Protein AF-A0A645GF84-F1 (afdb_monomer_lite)

Structure (mmCIF, N/CA/C/O backbone):
data_AF-A0A645GF84-F1
#
_entry.id   AF-A0A645GF84-F1
#
loop_
_atom_site.group_PDB
_atom_site.id
_atom_site.type_symbol
_atom_site.label_atom_id
_atom_site.label_alt_id
_atom_site.label_comp_id
_atom_site.label_asym_id
_atom_site.label_entity_id
_atom_site.label_seq_id
_atom_site.pdb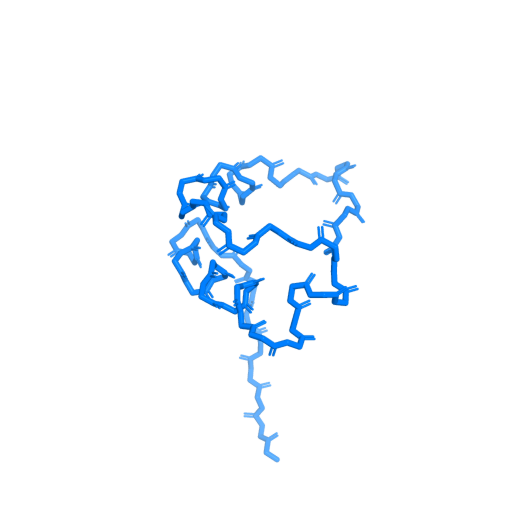x_PDB_ins_code
_atom_site.Cartn_x
_atom_site.Cartn_y
_atom_site.Cartn_z
_atom_site.occupancy
_atom_site.B_iso_or_equiv
_atom_site.auth_seq_id
_atom_site.auth_comp_id
_atom_site.auth_asym_id
_atom_site.auth_atom_id
_atom_site.pdbx_PDB_model_num
ATOM 1 N N . MET A 1 1 ? 1.218 -23.802 -5.951 1.00 66.88 1 MET A N 1
ATOM 2 C CA . MET A 1 1 ? 0.140 -22.863 -6.308 1.00 66.88 1 MET A CA 1
ATOM 3 C C . MET A 1 1 ? 0.822 -21.713 -6.996 1.00 66.88 1 MET A C 1
ATOM 5 O O . MET A 1 1 ? 1.675 -21.093 -6.372 1.00 66.88 1 MET A O 1
ATOM 9 N N . ASP A 1 2 ? 0.524 -21.515 -8.273 1.00 84.94 2 ASP A N 1
ATOM 10 C CA . ASP A 1 2 ? 1.245 -20.546 -9.092 1.00 84.94 2 ASP A CA 1
ATOM 11 C C . ASP A 1 2 ? 0.486 -19.225 -9.037 1.00 84.94 2 ASP A C 1
ATOM 13 O O . ASP A 1 2 ? -0.572 -19.066 -9.644 1.00 84.94 2 ASP A O 1
ATOM 17 N N . PHE A 1 3 ? 0.997 -18.300 -8.227 1.00 85.06 3 PHE A N 1
ATOM 18 C CA . PHE A 1 3 ? 0.464 -16.950 -8.125 1.00 85.06 3 PHE A CA 1
ATOM 19 C C . PHE A 1 3 ? 1.270 -16.026 -9.029 1.00 85.06 3 PHE A C 1
ATOM 21 O O . PHE A 1 3 ? 2.490 -15.933 -8.903 1.00 85.06 3 PHE A O 1
ATOM 28 N N . LEU A 1 4 ? 0.578 -15.308 -9.909 1.00 88.44 4 LEU A N 1
ATOM 29 C CA . LEU A 1 4 ? 1.156 -14.190 -10.640 1.00 88.44 4 LEU A CA 1
ATOM 30 C C . LEU A 1 4 ? 0.817 -12.899 -9.891 1.00 88.44 4 LEU A C 1
ATOM 32 O O . LEU A 1 4 ? -0.327 -12.448 -9.917 1.00 88.44 4 LEU A O 1
ATOM 36 N N . ILE A 1 5 ? 1.807 -12.312 -9.221 1.00 88.19 5 ILE A N 1
ATOM 37 C CA . ILE A 1 5 ? 1.668 -10.986 -8.610 1.00 88.19 5 ILE A CA 1
ATOM 38 C C . ILE A 1 5 ? 2.039 -9.950 -9.669 1.00 88.19 5 ILE A C 1
ATOM 40 O O . ILE A 1 5 ? 3.181 -9.910 -10.127 1.00 88.19 5 ILE A O 1
ATOM 44 N N . ARG A 1 6 ? 1.065 -9.129 -10.073 1.00 91.69 6 ARG A N 1
ATOM 45 C CA . ARG A 1 6 ? 1.291 -8.009 -10.995 1.00 91.69 6 ARG A CA 1
ATOM 46 C C . ARG A 1 6 ? 1.659 -6.724 -10.237 1.00 91.69 6 ARG A C 1
ATOM 48 O O . ARG A 1 6 ? 1.320 -6.610 -9.058 1.00 91.69 6 ARG A O 1
ATOM 55 N N . PRO A 1 7 ? 2.300 -5.745 -10.900 1.00 88.62 7 PRO A N 1
ATOM 56 C CA . PRO A 1 7 ? 2.490 -4.411 -10.338 1.00 88.62 7 PRO A CA 1
ATOM 57 C C . PRO A 1 7 ? 1.164 -3.728 -9.976 1.00 88.62 7 PRO A C 1
ATOM 59 O O . PRO A 1 7 ? 0.116 -4.035 -10.553 1.00 88.62 7 PRO A O 1
ATOM 62 N N . ILE A 1 8 ? 1.241 -2.790 -9.031 1.00 89.00 8 ILE A N 1
ATOM 63 C CA . ILE A 1 8 ? 0.120 -1.942 -8.617 1.00 89.00 8 ILE A CA 1
ATOM 64 C C . ILE A 1 8 ? -0.231 -0.972 -9.751 1.00 89.00 8 ILE A C 1
ATOM 66 O O . ILE A 1 8 ? 0.647 -0.360 -10.356 1.00 89.00 8 ILE A O 1
ATOM 70 N N . GLU A 1 9 ? -1.525 -0.808 -9.995 1.00 91.31 9 GLU A N 1
ATOM 71 C CA . GLU A 1 9 ? -2.100 0.148 -10.934 1.00 91.31 9 GLU A CA 1
ATOM 72 C C . GLU A 1 9 ? -2.943 1.195 -10.193 1.00 91.31 9 GLU A C 1
ATOM 74 O O . GLU A 1 9 ? -3.430 0.967 -9.086 1.00 91.31 9 GLU A O 1
ATOM 79 N N . ILE A 1 10 ? -3.173 2.349 -10.828 1.00 88.88 10 ILE A N 1
ATOM 80 C CA . ILE A 1 10 ? -3.950 3.468 -10.254 1.00 88.88 10 ILE A CA 1
ATOM 81 C C . ILE A 1 10 ? -5.354 3.024 -9.794 1.00 88.88 10 ILE A C 1
ATOM 83 O O . ILE A 1 10 ? -5.877 3.542 -8.811 1.00 88.88 10 ILE A O 1
ATOM 87 N N . GLY A 1 11 ? -5.951 2.029 -10.460 1.00 91.88 11 GLY A N 1
ATOM 88 C CA . GLY A 1 11 ? -7.267 1.482 -10.108 1.00 91.88 11 GLY A CA 1
ATOM 89 C C . GLY A 1 11 ? -7.301 0.603 -8.851 1.00 91.88 11 GLY A C 1
ATOM 90 O O . GLY A 1 11 ? -8.385 0.276 -8.369 1.00 91.88 11 GLY A O 1
ATOM 91 N N . ASP A 1 12 ? -6.150 0.232 -8.287 1.00 94.25 12 ASP A N 1
ATOM 92 C CA . ASP A 1 12 ? -6.077 -0.710 -7.163 1.00 94.25 12 ASP A CA 1
ATOM 93 C C . ASP A 1 12 ? -6.353 -0.063 -5.798 1.00 94.25 12 ASP A C 1
ATOM 95 O O . ASP A 1 12 ? -6.432 -0.763 -4.783 1.00 94.25 12 ASP A O 1
ATOM 99 N N . GLY A 1 13 ? -6.543 1.261 -5.751 1.00 94.94 13 GLY A N 1
ATOM 100 C CA . GLY A 1 13 ? -6.700 2.027 -4.511 1.00 94.94 13 GLY A CA 1
ATOM 101 C C . GLY A 1 13 ? -7.770 1.471 -3.569 1.00 94.94 13 GLY A C 1
ATOM 102 O O . GLY A 1 13 ? -7.557 1.419 -2.355 1.00 94.94 13 GLY A O 1
ATOM 103 N N . LYS A 1 14 ? -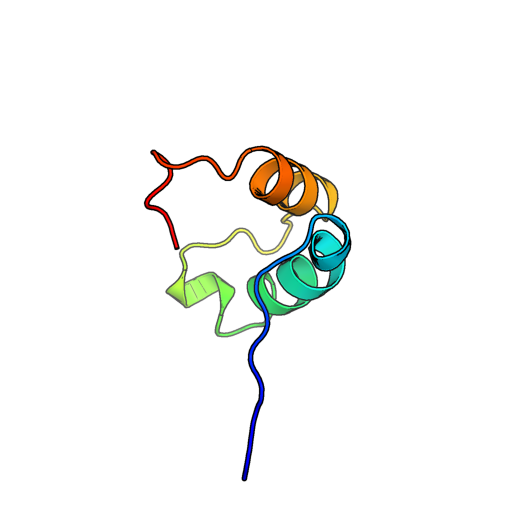8.892 0.974 -4.110 1.00 95.69 14 LYS A N 1
ATOM 104 C CA . LYS A 1 14 ? -9.960 0.361 -3.305 1.00 95.69 14 LYS A CA 1
ATOM 105 C C . LYS A 1 14 ? -9.514 -0.943 -2.635 1.00 95.69 14 LYS A C 1
ATOM 107 O O . LYS A 1 14 ? -9.699 -1.082 -1.430 1.00 95.69 14 LYS A O 1
ATOM 112 N N . GLY A 1 15 ? -8.913 -1.866 -3.386 1.00 95.38 15 GLY A N 1
ATOM 113 C CA . GLY A 1 15 ? -8.463 -3.154 -2.844 1.00 95.38 15 GLY A CA 1
ATOM 114 C C . GLY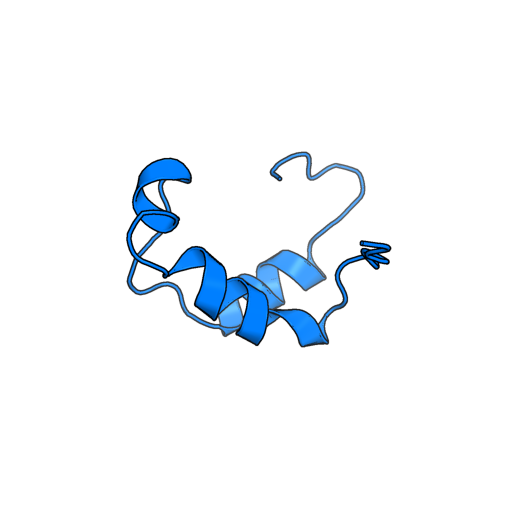 A 1 15 ? -7.333 -2.984 -1.827 1.00 95.38 15 GLY A C 1
ATOM 115 O O . GLY A 1 15 ? -7.334 -3.615 -0.772 1.00 95.38 15 GLY A O 1
ATOM 116 N N . ILE A 1 16 ? -6.417 -2.048 -2.092 1.00 94.25 16 ILE A N 1
ATOM 117 C CA . ILE A 1 16 ? -5.356 -1.677 -1.152 1.00 94.25 16 ILE A CA 1
ATOM 118 C C . ILE A 1 16 ? -5.947 -1.067 0.127 1.00 94.25 16 ILE A C 1
ATOM 120 O O . ILE A 1 16 ? -5.514 -1.419 1.221 1.00 94.25 16 ILE A O 1
ATOM 124 N N . ASN A 1 17 ? -6.961 -0.199 0.024 1.00 95.75 17 ASN A N 1
ATOM 125 C CA . ASN A 1 17 ? -7.646 0.354 1.199 1.00 95.75 17 ASN A CA 1
ATOM 126 C C . ASN A 1 17 ? -8.354 -0.709 2.036 1.00 95.75 17 ASN A C 1
ATOM 128 O O . ASN A 1 17 ? -8.290 -0.650 3.260 1.00 95.75 17 ASN A O 1
ATOM 132 N N . GLU A 1 18 ? -9.002 -1.680 1.397 1.00 96.06 18 GLU A N 1
ATOM 133 C CA . GLU A 1 18 ? -9.639 -2.787 2.107 1.00 96.06 18 GLU A CA 1
ATOM 134 C C . GLU A 1 18 ? -8.600 -3.590 2.892 1.00 96.06 18 GLU A C 1
ATOM 136 O O . GLU A 1 18 ? -8.777 -3.780 4.093 1.00 96.06 18 GLU A O 1
ATOM 141 N N . LEU A 1 19 ? -7.483 -3.966 2.257 1.00 94.75 19 LEU A N 1
ATOM 142 C CA . LEU A 1 19 ? -6.400 -4.723 2.891 1.00 94.75 19 LEU A CA 1
ATOM 143 C C . LEU A 1 19 ? -5.748 -3.955 4.046 1.00 94.75 19 LEU A C 1
ATOM 145 O O . LEU A 1 19 ? -5.600 -4.492 5.141 1.00 94.75 19 LEU A O 1
ATOM 149 N N . ARG A 1 20 ? -5.404 -2.681 3.834 1.00 94.38 20 ARG A N 1
ATOM 150 C CA . ARG A 1 20 ? -4.734 -1.837 4.838 1.00 94.38 20 ARG A CA 1
ATOM 151 C C . ARG A 1 20 ? -5.597 -1.527 6.054 1.00 94.38 20 ARG A C 1
ATOM 153 O O . ARG A 1 20 ? -5.048 -1.120 7.068 1.00 94.38 20 ARG A O 1
ATOM 160 N N . ARG A 1 21 ? -6.918 -1.712 5.972 1.00 95.00 21 ARG A N 1
ATOM 161 C CA . ARG A 1 21 ? -7.868 -1.514 7.080 1.00 95.00 21 ARG A CA 1
ATOM 162 C C . ARG A 1 21 ? -8.295 -2.819 7.750 1.00 95.00 21 ARG A C 1
ATOM 164 O O . ARG A 1 21 ? -9.069 -2.770 8.707 1.00 95.00 21 ARG A O 1
ATOM 171 N N . MET A 1 22 ? -7.825 -3.971 7.266 1.00 96.06 22 MET A N 1
ATOM 172 C CA . MET A 1 22 ? -8.119 -5.254 7.901 1.00 96.06 22 MET A CA 1
ATOM 173 C C . MET A 1 22 ? -7.525 -5.291 9.317 1.00 96.06 22 MET A C 1
ATOM 175 O O . MET A 1 22 ? -6.364 -4.905 9.491 1.00 96.06 22 MET A O 1
ATOM 179 N N . PRO A 1 23 ? -8.280 -5.778 10.322 1.00 95.25 23 PRO A N 1
ATOM 180 C CA . PRO A 1 23 ? -7.732 -6.046 11.646 1.00 95.25 23 PRO A CA 1
ATOM 181 C C . PRO A 1 23 ? -6.535 -6.997 11.564 1.00 95.25 23 PRO A C 1
ATOM 183 O O . PRO A 1 23 ? -6.559 -7.982 10.827 1.00 95.25 23 PRO A O 1
ATOM 186 N N . GLY A 1 24 ? -5.484 -6.693 12.308 1.00 94.88 24 GLY A N 1
ATOM 187 C CA . GLY A 1 24 ? -4.176 -7.337 12.239 1.00 94.88 24 GLY A CA 1
ATOM 188 C C . GLY A 1 24 ? -3.245 -6.772 11.161 1.00 94.88 24 GLY A C 1
ATOM 189 O O . GLY A 1 24 ? -2.036 -6.950 11.277 1.00 94.88 24 GLY A O 1
ATOM 190 N N . VAL A 1 25 ? -3.740 -6.090 10.124 1.00 95.56 25 VAL A N 1
ATOM 191 C CA . VAL A 1 25 ? -2.873 -5.454 9.117 1.00 95.56 25 VAL A CA 1
ATOM 192 C C . VAL A 1 25 ? -2.531 -4.037 9.542 1.00 95.56 25 VAL A C 1
ATOM 194 O O . VAL A 1 25 ? -1.348 -3.710 9.652 1.00 95.56 25 VAL A O 1
ATOM 197 N N . PHE A 1 26 ? -3.542 -3.202 9.805 1.00 94.62 26 PHE A N 1
ATOM 198 C CA . PHE A 1 26 ? -3.319 -1.784 10.098 1.00 94.62 26 PHE A CA 1
ATOM 199 C C . PHE A 1 26 ? -2.464 -1.590 11.358 1.00 94.62 26 PHE A C 1
ATOM 201 O O . PHE A 1 26 ? -1.639 -0.687 11.406 1.00 94.62 26 PHE A O 1
ATOM 208 N N . GLU A 1 27 ? -2.592 -2.462 12.355 1.00 95.19 27 GLU A N 1
ATOM 209 C CA . GLU A 1 27 ? -1.815 -2.430 13.594 1.00 95.19 27 GLU A CA 1
ATOM 210 C C . GLU A 1 27 ? -0.324 -2.667 13.327 1.00 95.19 27 GLU A C 1
ATOM 212 O O . GLU A 1 27 ? 0.524 -2.037 13.956 1.00 95.19 27 GLU A O 1
ATOM 217 N N . ASN A 1 28 ? -0.002 -3.534 12.361 1.00 95.38 28 ASN A N 1
ATOM 218 C CA . ASN A 1 28 ? 1.372 -3.896 12.016 1.00 95.38 28 ASN A CA 1
ATOM 219 C C . ASN A 1 28 ? 2.046 -2.880 11.088 1.00 95.38 28 ASN A C 1
ATOM 221 O O . ASN A 1 28 ? 3.266 -2.739 11.125 1.00 95.38 28 ASN A O 1
ATOM 225 N N . ILE A 1 29 ? 1.269 -2.158 10.277 1.00 92.19 29 ILE A N 1
ATOM 226 C CA . ILE A 1 29 ? 1.789 -1.112 9.380 1.00 92.19 29 ILE A CA 1
ATOM 227 C C . ILE A 1 29 ? 1.630 0.304 9.952 1.00 92.19 29 ILE A C 1
ATOM 229 O O . ILE A 1 29 ? 1.876 1.277 9.243 1.00 92.19 29 ILE A O 1
ATOM 233 N N . LEU A 1 30 ? 1.181 0.431 11.210 1.00 93.44 30 LEU A N 1
ATOM 234 C CA . LEU A 1 30 ? 0.801 1.708 11.837 1.00 93.44 30 LEU A CA 1
ATOM 235 C C . LEU A 1 30 ? -0.207 2.504 10.980 1.00 93.44 30 LEU A C 1
ATOM 237 O O . LEU A 1 30 ? 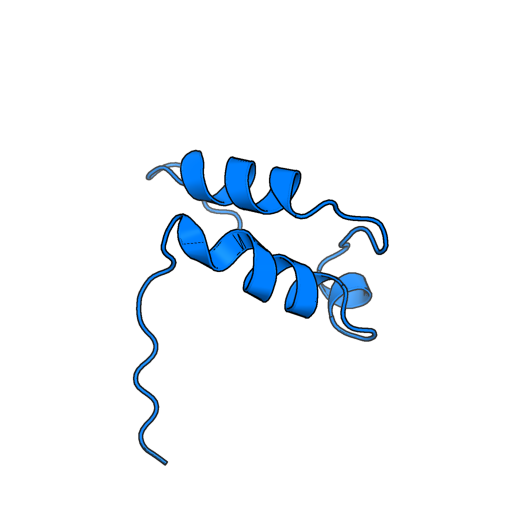-0.168 3.732 10.893 1.00 93.44 30 LEU A O 1
ATOM 241 N N . GLY A 1 31 ? -1.098 1.771 10.316 1.00 90.62 31 GLY A N 1
ATOM 242 C CA . GLY A 1 31 ? -2.136 2.271 9.433 1.00 90.62 31 GLY A CA 1
ATOM 243 C C . GLY A 1 31 ? -3.301 2.896 10.194 1.00 90.62 31 GLY A C 1
ATOM 244 O O . GLY A 1 31 ? -3.516 2.663 11.383 1.00 90.62 31 GLY A O 1
ATOM 245 N N . ILE A 1 32 ? -4.085 3.700 9.479 1.00 93.19 32 ILE A N 1
ATOM 246 C CA . ILE A 1 32 ? -5.234 4.413 10.035 1.00 93.19 32 ILE A CA 1
ATOM 247 C C . ILE A 1 32 ? -6.505 3.594 9.747 1.00 93.19 32 ILE A C 1
ATOM 249 O O . ILE A 1 32 ? -6.870 3.440 8.582 1.00 93.19 32 ILE A O 1
ATOM 253 N N . PRO A 1 33 ? -7.263 3.127 10.758 1.00 91.62 33 PRO A N 1
ATOM 254 C CA . PRO A 1 33 ? -8.490 2.344 10.532 1.00 91.62 33 PRO A CA 1
ATOM 255 C C . PRO A 1 33 ? -9.562 3.071 9.707 1.00 91.62 33 PRO A C 1
ATOM 257 O O . PRO A 1 33 ? -10.416 2.449 9.069 1.00 91.62 33 PRO A O 1
ATOM 260 N N . SER A 1 34 ? -9.532 4.405 9.735 1.00 93.75 34 SER A N 1
ATOM 261 C CA . SER A 1 34 ? -10.417 5.311 9.000 1.00 93.75 34 SER A CA 1
ATOM 262 C C . SER A 1 34 ? -9.824 5.836 7.682 1.00 93.75 34 SER A C 1
ATOM 264 O O . SER A 1 34 ? -10.379 6.777 7.106 1.00 93.75 34 SER A O 1
ATOM 266 N N . GLU A 1 35 ? -8.724 5.247 7.191 1.00 92.75 35 GLU A N 1
ATOM 267 C CA . GLU A 1 35 ? -8.073 5.612 5.924 1.00 92.75 35 GLU A CA 1
ATOM 268 C C . GLU A 1 35 ? -9.093 5.654 4.774 1.00 92.75 35 GLU A C 1
ATOM 270 O O . GLU A 1 35 ? -9.893 4.735 4.573 1.00 92.75 35 GLU A O 1
ATOM 275 N N . ARG A 1 36 ? -9.092 6.753 4.013 1.00 95.19 36 ARG A N 1
ATOM 276 C CA . ARG A 1 36 ? -10.015 6.962 2.890 1.00 95.19 36 ARG A CA 1
ATOM 277 C C . ARG A 1 36 ? -9.432 6.353 1.620 1.00 95.19 36 ARG A C 1
ATOM 279 O O . ARG A 1 36 ? -8.243 6.513 1.371 1.00 95.19 36 ARG A O 1
ATOM 286 N N . VAL A 1 37 ? -10.291 5.788 0.768 1.00 95.62 37 VAL A N 1
ATOM 287 C CA . VAL A 1 37 ? -9.895 5.242 -0.547 1.00 95.62 37 VAL A CA 1
ATOM 288 C C . VAL A 1 37 ? -9.088 6.257 -1.359 1.00 95.62 37 VAL A C 1
ATOM 290 O O . VAL A 1 37 ? -8.009 5.926 -1.834 1.00 95.62 3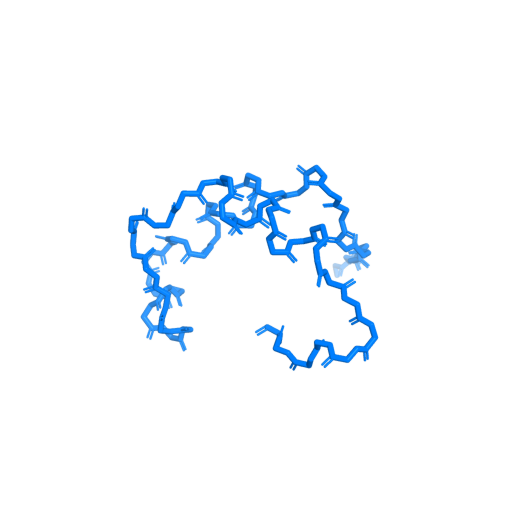7 VAL A O 1
ATOM 293 N N . LYS A 1 38 ? -9.542 7.517 -1.403 1.00 95.06 38 LYS A N 1
ATOM 294 C CA . LYS A 1 38 ? -8.835 8.606 -2.089 1.00 95.06 38 LYS A CA 1
ATOM 295 C C . LYS A 1 38 ? -7.384 8.784 -1.624 1.00 95.06 38 LYS A C 1
ATOM 297 O O . LYS A 1 38 ? -6.521 9.046 -2.443 1.00 95.06 38 LYS A O 1
ATOM 302 N N . GLY A 1 39 ? -7.095 8.605 -0.332 1.00 93.06 39 GLY A N 1
ATOM 303 C CA . GLY A 1 39 ? -5.723 8.711 0.174 1.00 93.06 39 GLY A CA 1
ATOM 304 C C . GLY A 1 39 ? -4.802 7.635 -0.405 1.00 93.06 39 GLY A C 1
ATOM 305 O O . GLY A 1 39 ? -3.641 7.913 -0.688 1.00 93.06 39 GLY A O 1
ATOM 306 N N . ASN A 1 40 ? -5.336 6.436 -0.648 1.00 92.31 40 ASN A N 1
ATOM 307 C CA . ASN A 1 40 ? -4.591 5.359 -1.294 1.00 92.31 40 ASN A CA 1
ATOM 308 C C . ASN A 1 40 ? -4.479 5.560 -2.805 1.00 92.31 40 ASN A C 1
ATOM 310 O O . ASN A 1 40 ? -3.423 5.294 -3.363 1.00 92.31 40 ASN A O 1
ATOM 314 N N . GLU A 1 41 ? -5.519 6.069 -3.466 1.00 93.69 41 GLU A N 1
ATOM 315 C CA . GLU A 1 41 ? -5.433 6.463 -4.879 1.00 93.69 41 GLU A CA 1
ATOM 316 C C . GLU A 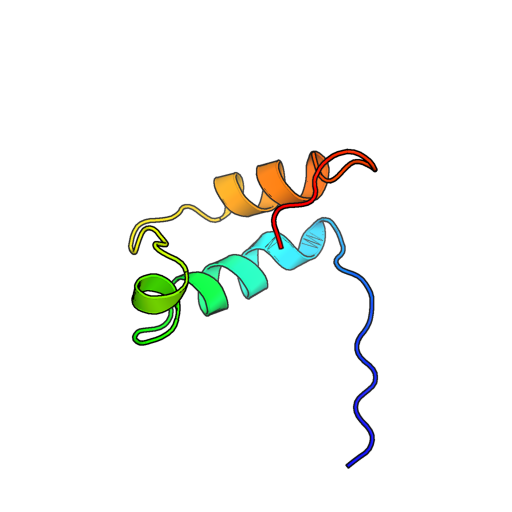1 41 ? -4.364 7.545 -5.080 1.00 93.69 41 GLU A C 1
ATOM 318 O O . GLU A 1 41 ? -3.471 7.382 -5.909 1.00 93.69 41 GLU A O 1
ATOM 323 N N . ASP A 1 42 ? -4.387 8.594 -4.254 1.00 92.62 42 ASP A N 1
ATOM 324 C CA . ASP A 1 42 ? -3.392 9.665 -4.266 1.00 92.62 42 ASP A CA 1
ATOM 325 C C . ASP A 1 42 ? -1.986 9.107 -3.962 1.00 92.62 42 ASP A C 1
ATOM 327 O O . ASP A 1 42 ? -1.016 9.484 -4.619 1.00 92.62 42 ASP A O 1
ATOM 331 N N . PHE A 1 43 ? -1.850 8.173 -3.012 1.00 89.06 43 PHE A N 1
ATOM 332 C CA . PHE A 1 43 ? -0.580 7.494 -2.727 1.00 89.06 43 PHE A CA 1
ATOM 333 C C . PHE A 1 43 ? -0.036 6.751 -3.953 1.00 89.06 43 PHE A C 1
ATOM 335 O O . PHE A 1 43 ? 1.140 6.901 -4.279 1.00 89.06 43 PHE A O 1
ATOM 342 N N . ILE A 1 44 ? -0.887 5.994 -4.651 1.00 90.81 44 ILE A N 1
ATOM 343 C CA . ILE A 1 44 ? -0.494 5.220 -5.833 1.00 90.81 44 ILE A CA 1
ATOM 344 C C . ILE A 1 44 ? -0.114 6.140 -6.993 1.00 90.81 44 ILE A C 1
ATOM 346 O O . ILE A 1 44 ? 0.892 5.907 -7.656 1.00 90.81 44 ILE A O 1
ATOM 350 N N . MET A 1 45 ? -0.875 7.212 -7.223 1.00 90.50 45 MET A N 1
ATOM 351 C CA . MET A 1 45 ? -0.566 8.181 -8.281 1.00 90.50 45 MET A CA 1
ATOM 352 C C . MET A 1 45 ? 0.779 8.884 -8.066 1.00 90.50 45 MET A C 1
ATOM 354 O O . MET A 1 45 ? 1.422 9.277 -9.034 1.00 90.50 45 MET A O 1
ATOM 358 N N . ASN A 1 46 ? 1.202 9.043 -6.810 1.00 88.69 46 ASN A N 1
ATOM 359 C CA . ASN A 1 46 ? 2.451 9.708 -6.442 1.00 88.69 46 ASN A CA 1
ATOM 360 C C . ASN A 1 46 ? 3.584 8.718 -6.112 1.00 88.69 46 ASN A C 1
ATOM 362 O O . ASN A 1 46 ? 4.558 9.096 -5.453 1.00 88.69 46 ASN A O 1
ATOM 366 N N . MET A 1 47 ? 3.460 7.453 -6.526 1.00 85.12 47 MET A N 1
ATOM 367 C CA . MET A 1 47 ? 4.523 6.459 -6.400 1.00 85.12 47 MET A CA 1
ATOM 368 C C . MET A 1 47 ? 5.576 6.723 -7.485 1.00 85.12 47 MET A C 1
ATOM 370 O O . MET A 1 47 ? 5.414 6.342 -8.642 1.00 85.12 47 MET A O 1
ATOM 374 N N . ASP A 1 48 ? 6.641 7.432 -7.114 1.00 79.81 48 ASP A N 1
ATOM 375 C CA . ASP A 1 48 ? 7.791 7.700 -7.978 1.00 79.81 48 ASP A CA 1
ATOM 376 C C . ASP A 1 48 ? 9.019 6.870 -7.568 1.00 79.81 48 ASP A C 1
ATOM 378 O O . ASP A 1 48 ? 9.001 6.122 -6.589 1.00 79.81 48 ASP A O 1
ATOM 382 N N . SER A 1 49 ? 10.114 7.005 -8.319 1.00 75.94 49 SER A N 1
ATOM 383 C CA . SER A 1 49 ? 11.360 6.264 -8.084 1.00 75.94 49 SER A CA 1
ATOM 384 C C . SER A 1 49 ? 12.031 6.549 -6.734 1.00 75.94 49 SER A C 1
ATOM 386 O O . SER A 1 49 ? 12.917 5.797 -6.334 1.00 75.94 49 SER A O 1
ATOM 388 N N . ASN A 1 50 ? 11.651 7.633 -6.053 1.00 71.56 50 ASN A N 1
ATOM 389 C CA . ASN A 1 50 ? 12.232 8.069 -4.785 1.00 71.56 50 ASN A CA 1
ATOM 390 C C . ASN A 1 50 ? 11.342 7.723 -3.581 1.00 71.56 50 ASN A C 1
ATOM 392 O O . ASN A 1 50 ? 11.736 7.953 -2.434 1.00 71.56 50 ASN A O 1
ATOM 396 N N . ARG A 1 51 ? 10.152 7.150 -3.801 1.00 69.00 51 ARG A N 1
ATOM 397 C CA . ARG A 1 51 ? 9.330 6.596 -2.723 1.00 69.00 51 ARG A CA 1
ATOM 398 C C . ARG A 1 51 ? 9.744 5.160 -2.416 1.00 69.00 51 ARG A C 1
ATOM 400 O O . ARG A 1 51 ? 9.378 4.224 -3.113 1.00 69.00 51 ARG A O 1
ATOM 407 N N . HIS A 1 52 ? 10.456 4.995 -1.303 1.00 65.31 52 HIS A N 1
ATOM 408 C CA . HIS A 1 52 ? 10.864 3.690 -0.762 1.00 65.31 52 HIS A CA 1
ATOM 409 C C . HIS A 1 52 ? 9.963 3.183 0.380 1.00 65.31 52 HIS A C 1
ATOM 411 O O . HIS A 1 52 ? 10.331 2.240 1.076 1.00 65.31 52 HIS A O 1
ATOM 417 N N . GLN A 1 53 ? 8.816 3.827 0.626 1.00 57.44 53 GLN A N 1
ATOM 418 C CA . GLN A 1 53 ? 7.834 3.320 1.587 1.00 57.44 53 GLN A CA 1
ATOM 419 C C . GLN A 1 53 ? 6.962 2.267 0.901 1.00 57.44 53 GLN A C 1
ATOM 421 O O . GLN A 1 53 ? 6.134 2.610 0.056 1.00 57.44 53 GLN A O 1
ATOM 426 N N . PHE A 1 54 ? 7.214 1.010 1.264 1.00 52.66 54 PHE A N 1
ATOM 427 C CA . PHE A 1 54 ? 6.425 -0.168 0.909 1.00 52.66 54 PHE A CA 1
ATOM 428 C C . PHE A 1 54 ? 5.198 -0.295 1.819 1.00 52.66 54 PHE A C 1
ATOM 430 O O . PHE A 1 54 ? 5.336 0.001 3.030 1.00 52.66 54 PHE A O 1
#

Foldseek 3Di:
DDDDDDDDDLVCLVVVLVQCLDPVNVVVLVHDVPDDSVVSSVVRVPDDPPDPDD

pLDDT: mean 88.76, std 9.93, range [52.66, 96.06]

Organism: NCBI:txid1076179

Secondary structure (DSSP, 8-state):
-----PPP-GGGHHHHHHHHTSTTTTTTTT--TT--HHHHHHHHHT--TT----

Sequence (54 aa):
MDFLIRPIEIGDGKGINELRRMPGVFENILGIPSERVKGNEDFIMNMDSNRHQF

Radius of gyration: 12.08 Å; chains: 1; bounding box: 23×33×25 Å